Protein AF-A0A9D2CE30-F1 (afdb_monomer)

Organism: NCBI:txid2838622

Foldseek 3Di:
DDDDDDPDDDDDDDDPVVVVVLVVVCVVLVHDSVVSCVCV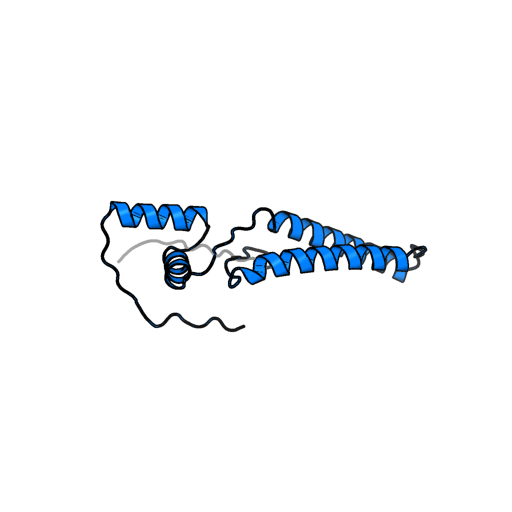VVVFARDRDPCVVVVVVVVVVVVVVVVVVVVCVVVVNDPDDPVVVVVVVVVVVVVVVVVVVVVVVVRDDDDDPPPDDDDDPDDDDDDDDDDDDDDDD

Mean predicted aligned error: 14.06 Å

InterPro domains:
  IPR053842 Mobilization protein NikA-like [PF21983] (4-72)

Sequence (137 aa):
MQREKKTEIITLRVTPQTKERIRAKAQELSLTVTDYLCLCGLGKKIVRVEGLDKVLSELKAQGRNLNQLTTLANMGKVTVVYGDRLAEGYAQVNEQLRQLLREVSNGAPARAQRSGSCGERRRPGMSELSADKAGSE

Structure (mmCIF, N/CA/C/O backbone):
data_AF-A0A9D2CE30-F1
#
_entry.id   AF-A0A9D2CE30-F1
#
loop_
_atom_site.group_PDB
_atom_site.id
_atom_site.type_symbol
_atom_site.label_atom_id
_atom_site.label_alt_id
_atom_site.label_comp_id
_atom_site.label_asym_id
_atom_site.label_entity_id
_atom_site.label_seq_id
_atom_site.pdbx_PDB_ins_code
_atom_site.Cartn_x
_atom_site.Cartn_y
_atom_site.Cartn_z
_atom_site.occupancy
_atom_site.B_iso_or_equiv
_atom_site.auth_seq_id
_atom_site.auth_comp_id
_atom_site.auth_asym_id
_atom_site.auth_atom_id
_atom_site.pdbx_PDB_model_num
ATOM 1 N N . MET A 1 1 ? 0.769 16.974 4.231 1.00 39.47 1 MET A N 1
ATOM 2 C CA . MET A 1 1 ? -0.483 17.221 4.981 1.00 39.47 1 MET A CA 1
ATOM 3 C C . MET A 1 1 ? -0.170 17.243 6.468 1.00 39.47 1 MET A C 1
ATOM 5 O O . MET A 1 1 ? 0.326 16.241 6.984 1.00 39.47 1 MET A O 1
ATOM 9 N N . GLN A 1 2 ? -0.385 18.383 7.128 1.00 44.09 2 GLN A N 1
ATOM 10 C CA . GLN A 1 2 ? -0.224 18.512 8.580 1.00 44.09 2 GLN A CA 1
ATOM 11 C C . GLN A 1 2 ? -1.175 17.552 9.307 1.00 44.09 2 GLN A C 1
ATOM 13 O O . GLN A 1 2 ? -2.243 17.204 8.807 1.00 44.09 2 GLN A O 1
ATOM 18 N N . ARG A 1 3 ? -0.733 17.034 10.453 1.00 57.81 3 ARG A N 1
ATOM 19 C CA . ARG A 1 3 ? -1.493 16.076 11.257 1.00 57.81 3 ARG A CA 1
ATOM 20 C C . ARG A 1 3 ? -2.389 16.885 12.190 1.00 57.81 3 ARG A C 1
ATOM 22 O O . ARG A 1 3 ? -1.872 17.515 13.107 1.00 57.81 3 ARG A O 1
ATOM 29 N N . GLU A 1 4 ? -3.695 16.887 11.939 1.00 77.75 4 GLU A N 1
ATOM 30 C CA . GLU A 1 4 ? -4.659 17.476 12.871 1.00 77.75 4 GLU A CA 1
ATOM 31 C C . GLU A 1 4 ? -4.511 16.813 14.244 1.00 77.75 4 GLU A C 1
ATOM 33 O O . GLU A 1 4 ? -4.398 15.585 14.359 1.00 77.75 4 GLU A O 1
ATOM 38 N N . LYS A 1 5 ? -4.434 17.639 15.289 1.00 82.31 5 LYS A N 1
ATOM 39 C CA . LYS A 1 5 ? -4.354 17.159 16.667 1.00 82.31 5 LYS A CA 1
ATOM 40 C C . LYS A 1 5 ? -5.758 16.749 17.109 1.00 82.31 5 LYS A C 1
ATOM 42 O O . LYS A 1 5 ? -6.696 17.520 16.958 1.00 82.31 5 LYS A O 1
ATOM 47 N N . LYS A 1 6 ? -5.892 15.545 17.668 1.00 83.44 6 LYS A N 1
ATOM 48 C CA . LYS A 1 6 ? -7.138 15.091 18.301 1.00 83.44 6 LYS A CA 1
ATOM 49 C C . LYS A 1 6 ? -7.283 15.835 19.640 1.00 83.44 6 LYS A C 1
ATOM 51 O O . LYS A 1 6 ? -6.518 15.537 20.554 1.00 83.44 6 LYS A O 1
ATOM 56 N N . THR A 1 7 ? -8.177 16.822 19.722 1.00 90.56 7 THR A N 1
ATOM 57 C CA . THR A 1 7 ? -8.406 17.647 20.930 1.00 90.56 7 THR A CA 1
ATOM 5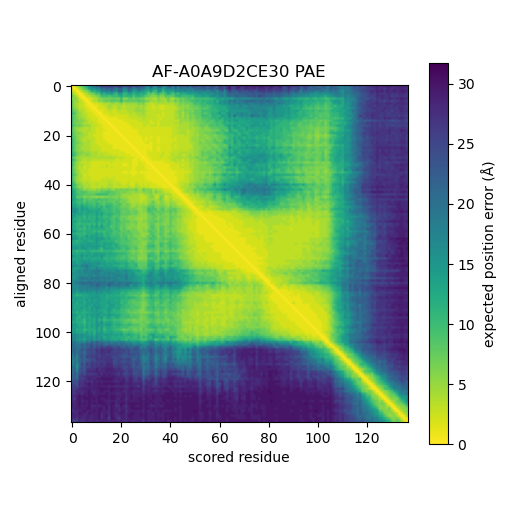8 C C . THR A 1 7 ? -9.561 17.139 21.788 1.00 90.56 7 THR A C 1
ATOM 60 O O . THR A 1 7 ? -9.488 17.217 23.009 1.00 90.56 7 THR A O 1
ATOM 63 N N . GLU A 1 8 ? -10.587 16.561 21.160 1.00 92.00 8 GLU A N 1
ATOM 64 C CA . GLU A 1 8 ? -11.812 16.130 21.838 1.00 92.00 8 GLU A CA 1
ATOM 65 C C . GLU A 1 8 ? -11.734 14.686 22.353 1.00 92.00 8 GLU A C 1
ATOM 67 O O . GLU A 1 8 ? -11.198 13.794 21.685 1.00 92.00 8 GLU A O 1
ATOM 72 N N . ILE A 1 9 ? -12.316 14.443 23.532 1.00 91.25 9 ILE A N 1
ATOM 73 C CA . ILE A 1 9 ? -12.362 13.128 24.185 1.00 91.25 9 ILE A CA 1
ATOM 74 C C . ILE A 1 9 ? -13.804 12.619 24.216 1.00 91.25 9 ILE A C 1
ATOM 76 O O . ILE A 1 9 ? -14.707 13.302 24.690 1.00 91.25 9 ILE A O 1
ATOM 80 N N . ILE A 1 10 ? -14.003 11.375 23.775 1.00 90.19 10 ILE A N 1
ATOM 81 C CA . ILE A 1 10 ? -15.277 10.657 23.895 1.00 90.19 10 ILE A CA 1
ATOM 82 C C . ILE A 1 10 ? -15.098 9.517 24.902 1.00 90.19 10 ILE A C 1
ATOM 84 O O . ILE A 1 10 ? -14.323 8.588 24.666 1.00 90.19 10 ILE A O 1
ATOM 88 N N . THR A 1 11 ? -15.827 9.575 26.017 1.00 93.31 11 THR A N 1
ATOM 89 C CA . THR A 1 11 ? -15.790 8.551 27.074 1.00 93.31 11 THR A CA 1
ATOM 90 C C . THR A 1 11 ? -16.935 7.558 26.895 1.00 93.31 11 THR A C 1
ATOM 92 O O . THR A 1 11 ? -18.093 7.950 26.791 1.00 93.31 11 THR A O 1
ATOM 95 N N . LEU A 1 12 ? -16.626 6.259 26.905 1.00 92.75 12 LEU A N 1
ATOM 96 C CA . LEU A 1 12 ? -17.595 5.173 26.727 1.00 92.75 12 LEU A CA 1
ATOM 97 C C . LEU A 1 12 ? -17.507 4.183 27.897 1.00 92.75 12 LEU A C 1
ATOM 99 O O . LEU A 1 12 ? -16.416 3.729 28.247 1.00 92.75 12 LEU A O 1
ATOM 103 N N . ARG A 1 13 ? -18.654 3.800 28.469 1.00 95.06 13 ARG A N 1
ATOM 104 C CA . ARG A 1 13 ? -18.753 2.686 29.427 1.00 95.06 13 ARG A CA 1
ATOM 105 C C . ARG A 1 13 ? -19.170 1.414 28.696 1.00 95.06 13 ARG A C 1
ATOM 107 O O . ARG A 1 13 ? -20.171 1.405 27.989 1.00 95.06 13 ARG A O 1
ATOM 114 N N . VAL A 1 14 ? -18.405 0.343 28.879 1.00 95.88 14 VAL A N 1
ATOM 115 C CA . VAL A 1 14 ? -18.655 -0.974 28.278 1.00 95.88 14 VAL A CA 1
ATOM 116 C C . VAL A 1 14 ? -18.373 -2.075 29.286 1.00 95.88 14 VAL A C 1
ATOM 118 O O . VAL A 1 14 ? -17.588 -1.892 30.217 1.00 95.88 14 VAL A O 1
ATOM 121 N N . THR A 1 15 ? -18.976 -3.240 29.073 1.00 97.81 15 THR A N 1
ATOM 122 C CA . THR A 1 15 ? -18.634 -4.446 29.830 1.00 97.81 15 THR A CA 1
ATOM 123 C C . THR A 1 15 ? -17.215 -4.929 29.480 1.00 97.81 15 THR A C 1
ATOM 125 O O . THR A 1 15 ? -16.722 -4.646 28.378 1.00 97.81 15 THR A O 1
ATOM 128 N N . PRO A 1 16 ? -16.547 -5.698 30.365 1.00 97.31 16 PRO A N 1
ATOM 129 C CA . PRO A 1 16 ? -15.226 -6.267 30.082 1.00 97.31 16 PRO A CA 1
ATOM 130 C C . PRO A 1 16 ? -15.201 -7.111 28.801 1.00 97.31 16 PRO A C 1
ATOM 132 O O . PRO A 1 16 ? -14.298 -6.967 27.980 1.00 97.31 16 PRO A O 1
ATOM 135 N N . GLN A 1 17 ? -16.241 -7.920 28.578 1.00 97.31 17 GLN A N 1
ATOM 136 C CA . GLN A 1 17 ? -16.373 -8.756 27.384 1.00 97.31 17 GLN A CA 1
ATOM 137 C C . GLN A 1 17 ? -16.435 -7.916 26.098 1.00 97.31 17 GLN A C 1
ATOM 139 O O . GLN A 1 17 ? -15.765 -8.223 25.114 1.00 97.31 17 GLN A O 1
ATOM 144 N N . THR A 1 18 ? -17.204 -6.826 26.099 1.00 95.75 18 THR A N 1
ATOM 145 C CA . THR A 1 18 ? -17.300 -5.923 24.944 1.00 95.75 18 THR A CA 1
ATOM 146 C C . THR A 1 18 ? -15.980 -5.203 24.688 1.00 95.75 18 THR A C 1
ATOM 148 O O . THR A 1 18 ? -15.563 -5.085 23.535 1.00 95.75 18 THR A O 1
ATOM 151 N N . LYS A 1 19 ? -15.283 -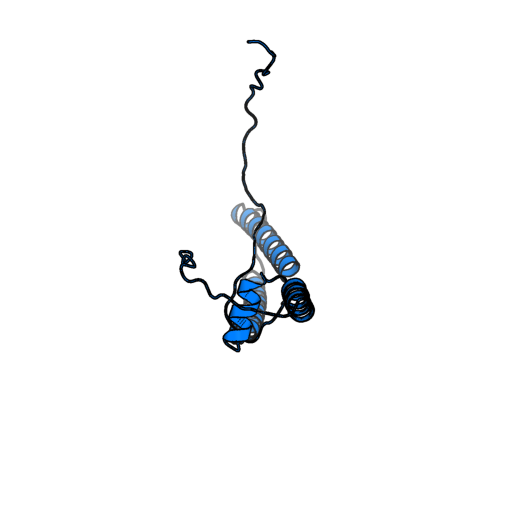4.775 25.748 1.00 95.94 19 LYS A N 1
ATOM 152 C CA . LYS A 1 19 ? -13.953 -4.161 25.639 1.00 95.94 19 LYS A CA 1
ATOM 153 C C . LYS A 1 19 ? -12.958 -5.094 24.948 1.00 95.94 19 LYS A C 1
ATOM 155 O O . LYS A 1 19 ? -12.230 -4.651 24.061 1.00 95.94 19 LYS A O 1
ATOM 160 N N . GLU A 1 20 ? -12.957 -6.371 25.316 1.00 96.56 20 GLU A N 1
ATOM 161 C CA . GLU A 1 20 ? -12.047 -7.358 24.734 1.00 96.56 20 GLU A CA 1
ATOM 162 C C . GLU A 1 20 ? -12.379 -7.646 23.266 1.00 96.56 20 GLU A C 1
ATOM 164 O O . GLU A 1 20 ? -11.494 -7.642 22.413 1.00 96.56 20 GLU A O 1
ATOM 169 N N . ARG A 1 21 ? -13.670 -7.754 22.930 1.00 96.44 21 ARG A N 1
ATOM 170 C CA . ARG A 1 21 ? -14.115 -7.893 21.533 1.00 96.44 21 ARG A CA 1
ATOM 171 C C . ARG A 1 21 ? -13.679 -6.718 20.658 1.00 96.44 21 ARG A C 1
ATOM 173 O O . ARG A 1 21 ? -13.278 -6.929 19.517 1.00 96.44 21 ARG A O 1
ATOM 180 N N . ILE A 1 22 ? -13.755 -5.487 21.169 1.00 94.75 22 ILE A N 1
ATOM 181 C CA . ILE A 1 22 ? -13.306 -4.292 20.439 1.00 94.75 22 ILE A CA 1
ATOM 182 C C . ILE A 1 22 ? -11.791 -4.342 20.207 1.00 94.75 22 ILE A C 1
ATOM 184 O O . ILE A 1 22 ? -11.339 -4.049 19.102 1.00 94.75 22 ILE A O 1
ATOM 188 N N . ARG A 1 23 ? -11.007 -4.735 21.220 1.00 94.88 23 ARG A N 1
ATOM 189 C CA . ARG A 1 23 ? -9.548 -4.879 21.087 1.00 94.88 23 ARG A CA 1
ATOM 190 C C . ARG A 1 23 ? -9.165 -5.928 20.055 1.00 94.88 23 ARG A C 1
ATOM 192 O O . ARG A 1 23 ? -8.351 -5.623 19.190 1.00 94.88 23 ARG A O 1
ATOM 199 N N . ALA A 1 24 ? -9.778 -7.109 20.116 1.00 95.50 24 ALA A N 1
ATOM 200 C CA . ALA A 1 24 ? -9.506 -8.193 19.178 1.00 95.50 24 ALA A CA 1
ATOM 201 C C . ALA A 1 24 ? -9.768 -7.758 17.726 1.00 95.50 24 ALA A C 1
ATOM 203 O O . ALA A 1 24 ? -8.898 -7.907 16.872 1.00 95.50 24 ALA A O 1
ATOM 204 N N . LYS A 1 25 ? -10.914 -7.111 17.462 1.00 92.38 25 LYS A N 1
ATOM 205 C CA . LYS A 1 25 ? -11.247 -6.587 16.125 1.00 92.38 25 LYS A CA 1
ATOM 206 C C . LYS A 1 25 ? -10.307 -5.476 15.659 1.00 92.38 25 LYS A C 1
ATOM 208 O O . LYS A 1 25 ? -9.929 -5.432 14.493 1.00 92.38 25 LYS A O 1
ATOM 213 N N . ALA A 1 26 ? -9.918 -4.572 16.557 1.00 91.94 26 ALA A N 1
ATOM 214 C CA . ALA A 1 26 ? -8.955 -3.528 16.225 1.00 91.94 26 ALA A CA 1
ATOM 215 C C . ALA A 1 26 ? -7.585 -4.131 15.863 1.00 91.94 26 ALA A C 1
ATOM 217 O O . ALA A 1 26 ? -6.974 -3.716 14.879 1.00 91.94 26 ALA A O 1
ATOM 218 N N . GLN A 1 27 ? -7.136 -5.147 16.608 1.00 91.38 27 GLN A N 1
ATOM 219 C CA . GLN A 1 27 ? -5.875 -5.847 16.366 1.00 91.38 27 GLN A CA 1
ATOM 220 C C . GLN A 1 27 ? -5.883 -6.626 15.045 1.00 91.38 27 GLN A C 1
ATOM 222 O O . GLN A 1 27 ? -4.925 -6.526 14.281 1.00 91.38 27 GLN A O 1
ATOM 227 N N . GLU A 1 28 ? -6.974 -7.331 14.737 1.00 88.56 28 GLU A N 1
ATOM 228 C CA . GLU A 1 28 ? -7.170 -8.025 13.457 1.00 88.56 28 GLU A CA 1
ATOM 229 C C . GLU A 1 28 ? -7.040 -7.071 12.259 1.00 88.56 28 GLU A C 1
ATOM 231 O O . GLU A 1 28 ? -6.511 -7.433 11.212 1.00 88.56 28 GLU A O 1
ATOM 236 N N . LEU A 1 29 ? -7.452 -5.815 12.418 1.00 87.62 29 LEU A N 1
ATOM 237 C CA . LEU A 1 29 ? -7.376 -4.794 11.373 1.00 87.62 29 LEU A CA 1
ATOM 238 C C . LEU A 1 29 ? -6.101 -3.940 11.452 1.00 87.62 29 LEU A C 1
ATOM 240 O O . LEU A 1 29 ? -5.936 -3.021 10.654 1.00 87.62 29 LEU A O 1
ATOM 244 N N . SER A 1 30 ? -5.188 -4.233 12.389 1.00 86.56 30 SER A N 1
ATOM 245 C CA . SER A 1 30 ? -3.983 -3.430 12.665 1.00 86.56 30 SER A CA 1
ATOM 246 C C . SER A 1 30 ? -4.280 -1.946 12.953 1.00 86.56 30 SER A C 1
ATOM 248 O O . SER A 1 30 ? -3.481 -1.059 12.643 1.00 86.56 30 SER A O 1
ATOM 250 N N . LEU A 1 31 ? -5.435 -1.667 13.562 1.00 88.00 31 LEU A N 1
ATOM 251 C CA . LEU A 1 31 ? -5.886 -0.333 13.951 1.00 88.00 31 LEU A CA 1
ATOM 252 C C . LEU A 1 31 ? -5.733 -0.119 15.457 1.00 88.00 31 LEU A C 1
ATOM 254 O O . LEU A 1 31 ? -5.780 -1.053 16.258 1.00 88.00 31 LEU A O 1
ATOM 258 N N . THR A 1 32 ? -5.606 1.142 15.871 1.00 90.25 32 THR A N 1
ATOM 259 C CA . THR A 1 32 ? -5.800 1.472 17.287 1.00 90.25 32 THR A CA 1
ATOM 260 C C . THR A 1 32 ? -7.277 1.319 17.646 1.00 90.25 32 THR A C 1
ATOM 262 O O . THR A 1 32 ? -8.150 1.508 16.800 1.00 90.25 32 THR A O 1
ATOM 265 N N . VAL A 1 33 ? -7.580 1.024 18.913 1.00 91.38 33 VAL A N 1
ATOM 266 C CA . VAL A 1 33 ? -8.972 0.937 19.394 1.00 91.38 33 VAL A CA 1
ATOM 267 C C . VAL A 1 33 ? -9.750 2.218 19.078 1.00 91.38 33 VAL A C 1
ATOM 269 O O . VAL A 1 33 ? -10.896 2.149 18.644 1.00 91.38 33 VAL A O 1
ATOM 272 N N . THR A 1 34 ? -9.118 3.384 19.237 1.00 90.81 34 THR A N 1
ATOM 273 C CA . THR A 1 34 ? -9.716 4.679 18.898 1.00 90.81 34 THR A CA 1
ATOM 274 C C . THR A 1 34 ? -10.031 4.784 17.411 1.00 90.81 34 THR A C 1
ATOM 276 O O . THR A 1 34 ? -11.146 5.150 17.060 1.00 90.81 34 THR A O 1
ATOM 279 N N . ASP A 1 35 ? -9.083 4.451 16.532 1.00 88.50 35 ASP A N 1
ATOM 280 C CA . ASP A 1 35 ? -9.302 4.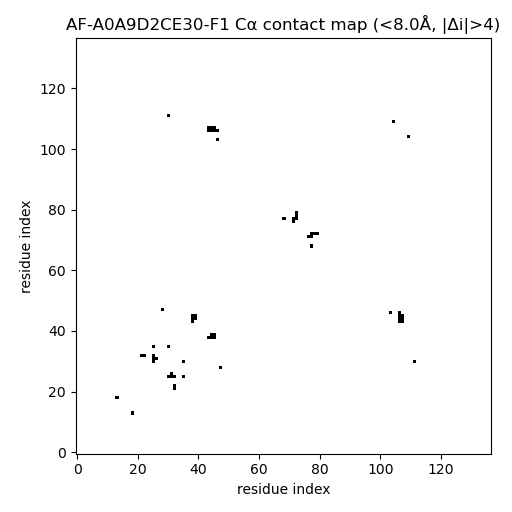566 15.086 1.00 88.50 35 ASP A CA 1
ATOM 281 C C . ASP A 1 35 ? -10.366 3.571 14.605 1.00 88.50 35 ASP A C 1
ATOM 283 O O . ASP A 1 35 ? -11.239 3.946 13.828 1.00 88.50 35 ASP A O 1
ATOM 287 N N . TYR A 1 36 ? -10.358 2.341 15.128 1.00 91.50 36 TYR A N 1
ATOM 288 C CA . TYR A 1 36 ? -11.398 1.348 14.863 1.00 91.50 36 TYR A CA 1
ATOM 289 C C . TYR A 1 36 ? -12.788 1.865 15.268 1.00 91.50 36 TYR A C 1
ATOM 291 O O . TYR A 1 36 ? -13.710 1.847 14.456 1.00 91.50 36 TYR A O 1
ATOM 299 N N . LEU A 1 37 ? -12.938 2.398 16.487 1.00 92.12 37 LEU A N 1
ATOM 300 C CA . LEU A 1 37 ? -14.214 2.941 16.960 1.00 92.12 37 LEU A CA 1
ATOM 301 C C . LEU A 1 37 ? -14.672 4.161 16.156 1.00 92.12 37 LEU A C 1
ATOM 303 O O . LEU A 1 37 ? -15.855 4.258 15.842 1.00 92.12 37 LEU A O 1
ATOM 307 N N . CYS A 1 38 ? -13.764 5.066 15.784 1.00 89.75 38 CYS A N 1
ATOM 308 C CA . CYS A 1 38 ? -14.099 6.209 14.937 1.00 89.75 38 CYS A CA 1
ATOM 309 C C . CYS A 1 38 ? -14.556 5.768 13.539 1.00 89.75 38 CYS A C 1
ATOM 311 O O . CYS A 1 38 ? -15.539 6.293 13.027 1.00 89.75 38 CYS A O 1
ATOM 313 N N . LEU A 1 39 ? -13.873 4.803 12.915 1.00 89.06 39 LEU A N 1
ATOM 314 C CA . LEU A 1 39 ? -14.252 4.296 11.593 1.00 89.06 39 LEU A CA 1
ATOM 315 C C . LEU A 1 39 ? -15.602 3.573 11.638 1.00 89.06 39 LEU A C 1
ATOM 317 O O . LEU A 1 39 ? -16.476 3.875 10.826 1.00 89.06 39 LEU A O 1
ATOM 321 N N . CYS A 1 40 ? -15.801 2.687 12.619 1.00 88.69 40 CYS A N 1
ATOM 322 C CA . CYS A 1 40 ? -17.071 1.991 12.813 1.00 88.69 40 CYS A CA 1
ATOM 323 C C . CYS A 1 40 ? -18.217 2.952 13.150 1.00 88.69 40 CYS A C 1
ATOM 325 O O . CYS A 1 40 ? -19.296 2.827 12.581 1.00 88.69 40 CYS A O 1
ATOM 327 N N . GLY A 1 41 ? -17.988 3.925 14.038 1.00 88.62 41 GLY A N 1
ATOM 328 C CA . GLY A 1 41 ? -18.994 4.913 14.437 1.00 88.62 41 GLY A CA 1
ATOM 329 C C . GLY A 1 41 ? -19.422 5.841 13.298 1.00 88.62 41 GLY A C 1
ATOM 330 O O . GLY A 1 41 ? -20.551 6.313 13.288 1.00 88.62 41 GLY A O 1
ATOM 331 N N . LEU A 1 42 ? -18.549 6.055 12.309 1.00 89.44 42 LEU A N 1
ATOM 332 C CA . LEU A 1 42 ? -18.847 6.818 11.094 1.00 89.44 42 LEU A CA 1
ATOM 333 C C . LEU A 1 42 ? -19.401 5.949 9.950 1.00 89.44 42 LEU A C 1
ATOM 335 O O . LEU A 1 42 ? -19.526 6.441 8.831 1.00 89.44 42 LEU A O 1
ATOM 339 N N . GLY A 1 43 ? -19.672 4.658 10.186 1.00 82.94 43 GLY A N 1
ATOM 340 C CA . GLY A 1 43 ? -20.166 3.736 9.156 1.00 82.94 43 GLY A CA 1
ATOM 341 C C . GLY A 1 43 ? -19.188 3.517 7.997 1.00 82.94 43 GLY A C 1
ATOM 342 O O . GLY A 1 43 ? -19.593 3.118 6.907 1.00 82.94 43 GLY A O 1
ATOM 343 N N . LYS A 1 44 ? -17.896 3.800 8.199 1.00 82.50 44 LYS A N 1
ATOM 344 C CA . LYS A 1 44 ? -16.883 3.663 7.150 1.00 82.50 44 LYS A CA 1
ATOM 345 C C . LYS A 1 44 ? -16.566 2.188 6.934 1.00 82.50 44 LYS A C 1
ATOM 347 O O . LYS A 1 44 ? -16.315 1.453 7.889 1.00 82.50 44 LYS A O 1
ATOM 352 N N . LYS A 1 45 ? -16.529 1.764 5.668 1.00 78.31 45 LYS A N 1
ATOM 353 C CA . LYS A 1 45 ? -16.021 0.439 5.295 1.00 78.31 45 LYS A CA 1
ATOM 354 C C . LYS A 1 45 ? -14.549 0.362 5.712 1.00 78.31 45 LYS A C 1
ATOM 356 O O . LYS A 1 45 ? -13.785 1.272 5.422 1.00 78.31 45 LYS A O 1
ATOM 361 N N . ILE A 1 46 ? -14.154 -0.689 6.426 1.00 81.12 46 ILE A N 1
ATOM 362 C CA . ILE A 1 46 ? -12.747 -0.914 6.781 1.00 81.12 46 ILE A CA 1
ATOM 363 C C . ILE A 1 46 ? -12.232 -2.028 5.880 1.00 81.12 46 ILE A C 1
ATOM 365 O O . ILE A 1 46 ? -12.699 -3.161 5.970 1.00 81.12 46 ILE A O 1
ATOM 369 N N . VAL A 1 47 ? -11.298 -1.696 4.990 1.00 77.69 47 VAL A N 1
ATOM 370 C CA . VAL A 1 47 ? -10.682 -2.650 4.063 1.00 77.69 47 VAL A CA 1
ATOM 371 C C . VAL A 1 47 ? -9.220 -2.829 4.454 1.00 77.69 47 VAL A C 1
ATOM 373 O O . VAL A 1 47 ? -8.447 -1.871 4.435 1.00 77.69 47 VAL A O 1
ATOM 376 N N . ARG A 1 48 ? -8.838 -4.058 4.813 1.00 76.00 48 ARG A N 1
ATOM 377 C CA . ARG A 1 48 ? -7.438 -4.431 5.032 1.00 76.00 48 ARG A CA 1
ATOM 378 C C . ARG A 1 48 ? -6.870 -4.971 3.724 1.00 76.00 48 ARG A C 1
ATOM 380 O O . ARG A 1 48 ? -7.399 -5.930 3.174 1.00 76.00 48 ARG A O 1
ATOM 387 N N . VAL A 1 49 ? -5.792 -4.355 3.249 1.00 77.81 49 VAL A N 1
ATOM 388 C CA . VAL A 1 49 ? -5.042 -4.822 2.078 1.00 77.81 49 VAL A CA 1
ATOM 389 C C . VAL A 1 49 ? -3.737 -5.434 2.569 1.00 77.81 49 VAL A C 1
ATOM 391 O O . VAL A 1 49 ? -2.892 -4.734 3.127 1.00 77.81 49 VAL A O 1
ATOM 394 N N . GLU A 1 50 ? -3.587 -6.741 2.395 1.00 80.12 50 GLU A N 1
ATOM 395 C CA . GLU A 1 50 ? -2.357 -7.465 2.721 1.00 80.12 50 GLU A CA 1
ATOM 396 C C . GLU A 1 50 ? -1.414 -7.521 1.513 1.00 80.12 50 GLU A C 1
ATOM 398 O O . GLU A 1 50 ? -1.855 -7.481 0.367 1.00 80.12 50 GLU A O 1
ATOM 403 N N . GLY A 1 51 ? -0.102 -7.603 1.756 1.00 81.81 51 GLY A N 1
ATOM 404 C CA . GLY A 1 51 ? 0.900 -7.789 0.697 1.00 81.81 51 GLY A CA 1
ATOM 405 C C . GLY A 1 51 ? 1.297 -6.527 -0.079 1.00 81.81 51 GLY A C 1
ATOM 406 O O . GLY A 1 51 ? 2.121 -6.610 -0.991 1.00 81.81 51 GLY A O 1
ATOM 407 N N . LEU A 1 52 ? 0.766 -5.348 0.273 1.00 83.50 52 LEU A N 1
ATOM 408 C CA . LEU A 1 52 ? 1.141 -4.077 -0.365 1.00 83.50 52 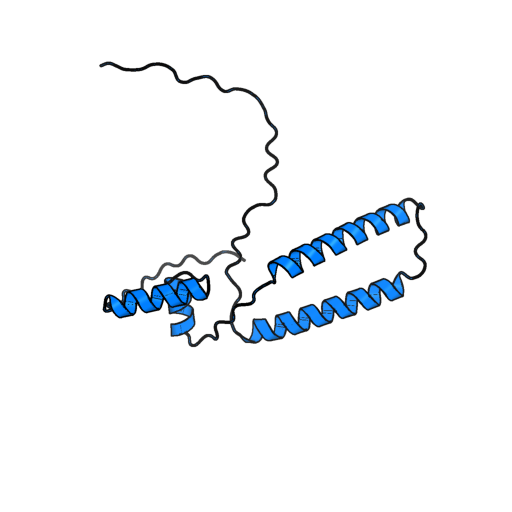LEU A CA 1
ATOM 409 C C . LEU A 1 52 ? 2.624 -3.721 -0.148 1.00 83.50 52 LEU A C 1
ATOM 411 O O . LEU A 1 52 ? 3.249 -3.074 -0.985 1.00 83.50 52 LEU A O 1
ATOM 415 N N . ASP A 1 53 ? 3.194 -4.161 0.967 1.00 83.12 53 ASP A N 1
ATOM 416 C CA . ASP A 1 53 ? 4.618 -4.076 1.279 1.00 83.12 53 ASP A CA 1
ATOM 417 C C . ASP A 1 53 ? 5.482 -4.811 0.244 1.00 83.12 53 ASP A C 1
ATOM 419 O O . ASP A 1 53 ? 6.475 -4.249 -0.226 1.00 83.12 53 ASP A O 1
ATOM 423 N N . LYS A 1 54 ? 5.062 -6.011 -0.179 1.00 88.56 54 LYS A N 1
ATOM 424 C CA . LYS A 1 54 ? 5.743 -6.793 -1.223 1.00 88.56 54 LYS A CA 1
ATOM 425 C C . LYS A 1 54 ? 5.652 -6.108 -2.585 1.00 88.56 54 LYS A C 1
ATOM 427 O O . LYS A 1 54 ? 6.648 -5.991 -3.296 1.00 88.56 54 LYS A O 1
ATOM 432 N N . VAL A 1 55 ? 4.476 -5.580 -2.927 1.00 87.44 55 VAL A N 1
ATOM 433 C CA . VAL A 1 55 ? 4.290 -4.799 -4.162 1.00 87.44 55 VAL A CA 1
ATOM 434 C C . VAL A 1 55 ? 5.204 -3.568 -4.158 1.00 87.44 55 VAL A C 1
ATOM 436 O O . VAL A 1 55 ? 5.884 -3.289 -5.144 1.00 87.44 55 VAL A O 1
ATOM 439 N N . LEU A 1 56 ? 5.296 -2.858 -3.030 1.00 87.19 56 LEU A N 1
ATOM 440 C CA . LEU A 1 56 ? 6.184 -1.706 -2.885 1.00 87.19 56 LEU A CA 1
ATOM 441 C C . LE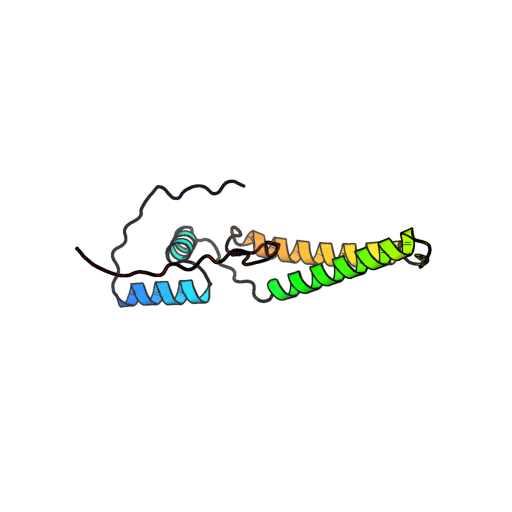U A 1 56 ? 7.667 -2.089 -3.009 1.00 87.19 56 LEU A C 1
ATOM 443 O O . LEU A 1 56 ? 8.440 -1.324 -3.592 1.00 87.19 56 LEU A O 1
ATOM 447 N N . SER A 1 57 ? 8.094 -3.233 -2.461 1.00 91.44 57 SER A N 1
ATOM 448 C CA . SER A 1 57 ? 9.483 -3.683 -2.603 1.00 91.44 57 SER A CA 1
ATOM 449 C C . SER A 1 57 ? 9.842 -4.008 -4.051 1.00 91.44 57 SER A C 1
ATOM 451 O O . SER A 1 57 ? 10.913 -3.590 -4.500 1.00 91.44 57 SER A O 1
ATOM 453 N N . GLU A 1 58 ? 8.937 -4.656 -4.789 1.00 92.19 58 GLU A N 1
ATOM 454 C CA . GLU A 1 58 ? 9.123 -4.960 -6.212 1.00 92.19 58 GLU A CA 1
ATOM 455 C C . GLU A 1 58 ? 9.165 -3.687 -7.062 1.00 92.19 58 GLU A C 1
ATOM 457 O O . GLU A 1 58 ? 10.095 -3.498 -7.845 1.00 92.19 58 GLU A O 1
ATOM 462 N N . LEU A 1 59 ? 8.247 -2.738 -6.839 1.00 90.56 59 LEU A N 1
ATOM 463 C CA . LE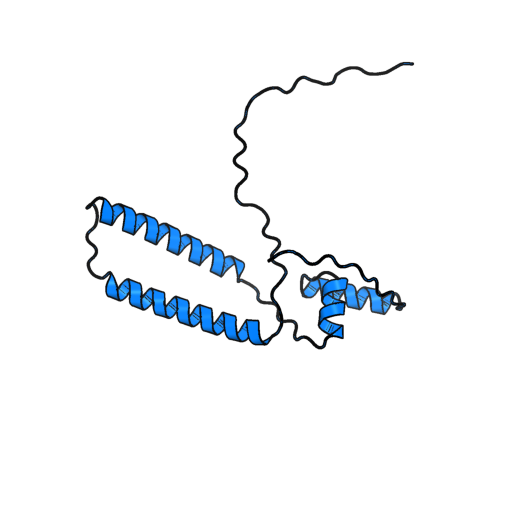U A 1 59 ? 8.260 -1.446 -7.540 1.00 90.56 59 LEU A CA 1
ATOM 464 C C . LEU A 1 59 ? 9.570 -0.678 -7.308 1.00 90.56 59 LEU A C 1
ATOM 466 O O . LEU A 1 59 ? 10.139 -0.093 -8.231 1.00 90.56 59 LEU A O 1
ATOM 470 N N . LYS A 1 60 ? 10.103 -0.708 -6.079 1.00 91.06 60 LYS A N 1
ATOM 471 C CA . LYS A 1 60 ? 11.416 -0.118 -5.780 1.00 91.06 60 LYS A CA 1
ATOM 472 C C . LYS A 1 60 ? 12.551 -0.847 -6.501 1.00 91.06 60 LYS A C 1
ATOM 474 O O . LYS A 1 60 ? 13.507 -0.195 -6.915 1.00 91.06 60 LYS A O 1
ATOM 479 N N . ALA A 1 61 ? 12.486 -2.173 -6.621 1.00 95.06 61 ALA A N 1
ATOM 480 C CA . ALA A 1 61 ? 13.483 -2.956 -7.347 1.00 95.06 61 ALA A CA 1
ATOM 481 C C . ALA A 1 61 ? 13.466 -2.634 -8.846 1.00 95.06 61 ALA A C 1
ATOM 483 O O . ALA A 1 61 ? 14.515 -2.323 -9.408 1.00 95.06 61 ALA A O 1
ATOM 484 N N . GLN A 1 62 ? 12.282 -2.585 -9.455 1.00 92.44 62 GLN A N 1
ATOM 485 C CA . GLN A 1 62 ? 12.097 -2.173 -10.847 1.00 92.44 62 GLN A CA 1
ATOM 486 C C . GLN A 1 62 ? 12.647 -0.763 -11.096 1.00 92.44 62 GLN A C 1
ATOM 488 O O . GLN A 1 62 ? 13.427 -0.567 -12.026 1.00 92.44 62 GLN A O 1
ATOM 493 N N . GLY A 1 63 ? 12.341 0.202 -10.221 1.00 93.25 63 GLY A N 1
ATOM 494 C CA . GLY A 1 63 ? 12.873 1.565 -10.325 1.00 93.25 63 GLY A CA 1
ATOM 495 C C . GLY A 1 63 ? 14.404 1.634 -10.244 1.00 93.25 63 GLY A C 1
ATOM 496 O O . GLY A 1 63 ? 15.029 2.377 -11.001 1.00 93.25 63 GLY A O 1
ATOM 497 N N . ARG A 1 64 ? 15.033 0.826 -9.377 1.00 97.00 64 ARG A N 1
ATOM 498 C CA . ARG A 1 64 ? 16.503 0.721 -9.317 1.00 97.00 64 ARG A CA 1
ATOM 499 C C . ARG A 1 64 ? 17.081 0.159 -10.614 1.00 97.00 64 ARG A C 1
ATOM 501 O O . ARG A 1 64 ? 18.050 0.720 -11.119 1.00 97.00 64 ARG A O 1
ATOM 508 N N . ASN A 1 65 ? 16.480 -0.898 -11.154 1.00 93.38 65 ASN A N 1
ATOM 509 C CA . ASN A 1 65 ? 16.928 -1.524 -12.399 1.00 93.38 65 ASN A CA 1
ATOM 510 C C . ASN A 1 65 ? 16.804 -0.554 -13.582 1.00 93.38 65 ASN A C 1
ATOM 512 O O . ASN A 1 65 ? 17.752 -0.396 -14.346 1.00 93.38 65 ASN A O 1
ATOM 516 N N . LEU A 1 66 ? 15.679 0.162 -13.688 1.00 91.19 66 LEU A N 1
ATOM 517 C CA . LEU A 1 66 ? 15.487 1.201 -14.702 1.00 91.19 66 LEU A CA 1
ATOM 518 C C . LEU A 1 66 ? 16.537 2.305 -14.573 1.00 91.19 66 LEU A C 1
ATOM 520 O O . LEU A 1 66 ? 17.164 2.663 -15.563 1.00 91.19 66 LEU A O 1
ATOM 524 N N . ASN A 1 67 ? 16.806 2.793 -13.359 1.00 93.75 67 ASN A N 1
ATOM 525 C CA . ASN A 1 67 ? 17.828 3.817 -13.150 1.00 93.75 67 ASN A CA 1
ATOM 526 C C . ASN A 1 67 ? 19.230 3.342 -13.577 1.00 93.75 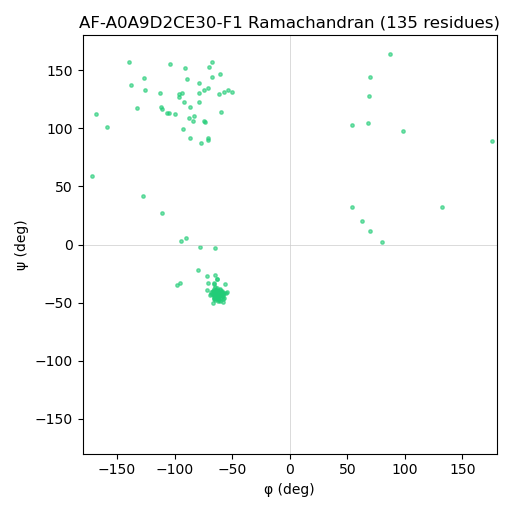67 ASN A C 1
ATOM 528 O O . ASN A 1 67 ? 19.995 4.111 -14.161 1.00 93.75 67 ASN A O 1
ATOM 532 N N . GLN A 1 68 ? 19.568 2.073 -13.325 1.00 93.56 68 GLN A N 1
ATOM 533 C CA . GLN A 1 68 ? 20.831 1.485 -13.779 1.00 93.56 68 GLN A CA 1
ATOM 534 C C . GLN A 1 68 ? 20.904 1.419 -15.307 1.00 93.56 68 GLN A C 1
ATOM 536 O O . GLN A 1 68 ? 21.898 1.859 -15.881 1.00 93.56 68 GLN A O 1
ATOM 541 N N . LEU A 1 69 ? 19.848 0.935 -15.967 1.00 91.81 69 LEU A N 1
ATOM 542 C CA . LEU A 1 69 ? 19.779 0.865 -17.428 1.00 91.81 69 LEU A CA 1
ATOM 543 C C . LEU A 1 69 ? 19.875 2.252 -18.070 1.00 91.81 69 LEU A C 1
ATOM 545 O O . LEU A 1 69 ? 20.677 2.437 -18.981 1.00 91.81 69 LEU A O 1
ATOM 549 N N . THR A 1 70 ? 19.143 3.241 -17.554 1.00 91.56 70 THR A N 1
ATOM 550 C CA . THR A 1 70 ? 19.230 4.636 -18.010 1.00 91.56 70 THR A CA 1
ATOM 551 C C . THR A 1 70 ? 20.642 5.188 -17.845 1.00 91.56 70 THR A C 1
ATOM 553 O O . THR A 1 70 ? 21.161 5.844 -18.744 1.00 91.56 70 THR A O 1
ATOM 556 N N . THR A 1 71 ? 21.305 4.888 -16.726 1.00 95.44 71 THR A N 1
ATOM 557 C CA . THR A 1 71 ? 22.696 5.308 -16.506 1.00 95.44 71 THR A CA 1
ATOM 558 C C . THR A 1 71 ? 23.631 4.687 -17.544 1.00 95.44 71 THR A C 1
ATOM 560 O O . THR A 1 71 ? 24.433 5.395 -18.148 1.00 95.44 71 THR A O 1
ATOM 563 N N . LEU A 1 72 ? 23.516 3.379 -17.793 1.00 94.25 72 LEU A N 1
ATOM 564 C CA . LEU A 1 72 ? 24.331 2.680 -18.790 1.00 94.25 72 LEU A CA 1
ATOM 565 C C . LEU A 1 72 ? 24.080 3.196 -20.211 1.00 94.25 72 LEU A C 1
ATOM 567 O O . LEU A 1 72 ? 25.034 3.352 -20.972 1.00 94.25 72 LEU A O 1
ATOM 571 N N . ALA A 1 73 ? 22.827 3.500 -20.548 1.00 92.25 73 ALA A N 1
ATOM 572 C CA . ALA A 1 73 ? 22.460 4.088 -21.830 1.00 92.25 73 ALA A CA 1
ATOM 573 C C . ALA A 1 73 ? 23.047 5.496 -22.006 1.00 92.25 73 ALA A C 1
ATOM 575 O O . ALA A 1 73 ? 23.675 5.773 -23.023 1.00 92.25 73 ALA A O 1
ATOM 576 N N . ASN A 1 74 ? 22.944 6.353 -20.985 1.00 93.25 74 ASN A N 1
ATOM 577 C CA . ASN A 1 74 ? 23.525 7.701 -21.002 1.00 93.25 74 ASN A CA 1
ATOM 578 C C . ASN A 1 74 ? 25.057 7.685 -21.097 1.00 93.25 74 ASN A C 1
ATOM 580 O O . ASN A 1 74 ? 25.656 8.596 -21.658 1.00 93.25 74 ASN A O 1
ATOM 584 N N . MET A 1 75 ? 25.699 6.641 -20.568 1.00 95.19 75 MET A N 1
ATOM 585 C CA . MET A 1 75 ? 27.138 6.411 -20.723 1.00 95.19 75 MET A CA 1
ATOM 586 C C . MET A 1 75 ? 27.520 5.828 -22.095 1.00 95.19 75 MET A C 1
ATOM 588 O O . MET A 1 75 ? 28.699 5.573 -22.325 1.00 95.19 75 MET A O 1
ATOM 592 N N . GLY A 1 76 ? 26.555 5.542 -22.975 1.00 92.75 76 GLY A N 1
ATOM 593 C CA . GLY A 1 76 ? 26.786 4.887 -24.265 1.00 92.75 76 GLY A CA 1
ATOM 594 C C . GLY A 1 76 ? 27.183 3.409 -24.162 1.00 92.75 76 GLY A C 1
ATOM 595 O O . GLY A 1 76 ? 27.614 2.825 -25.150 1.00 92.75 76 GLY A O 1
ATOM 596 N N . LYS A 1 77 ? 27.052 2.786 -22.982 1.00 93.31 77 LYS A N 1
ATOM 597 C CA . LYS A 1 77 ? 27.407 1.371 -22.752 1.00 93.31 77 LYS A CA 1
ATOM 598 C C . LYS A 1 77 ? 26.333 0.400 -23.235 1.00 93.31 77 LYS A C 1
ATOM 600 O O . LYS A 1 77 ? 26.620 -0.776 -23.429 1.00 93.31 77 LYS A O 1
ATOM 605 N N . VAL A 1 78 ? 25.096 0.874 -23.370 1.00 89.81 78 VAL A N 1
ATOM 606 C CA . VAL A 1 78 ? 23.943 0.092 -23.827 1.00 89.81 78 VAL A CA 1
ATOM 607 C C . VAL A 1 78 ? 23.125 0.943 -24.790 1.00 89.81 78 VAL A C 1
ATOM 609 O O . VAL A 1 78 ? 22.873 2.115 -24.525 1.00 89.81 78 VAL A O 1
ATOM 612 N N . THR A 1 79 ? 22.676 0.352 -25.893 1.00 89.12 79 THR A N 1
ATOM 613 C CA . THR A 1 79 ? 21.760 0.999 -26.838 1.00 89.12 79 THR A CA 1
ATOM 614 C C . THR A 1 79 ? 20.321 0.635 -26.492 1.00 89.12 79 THR A C 1
ATOM 616 O O . THR A 1 79 ? 19.989 -0.538 -26.321 1.00 89.12 79 THR A O 1
ATOM 619 N N . VAL A 1 80 ? 19.447 1.636 -26.395 1.00 85.44 80 VAL A N 1
ATOM 620 C CA . VAL A 1 80 ? 18.015 1.416 -26.164 1.00 85.44 80 VAL A CA 1
ATOM 621 C C . VAL A 1 80 ? 17.343 1.119 -27.504 1.00 85.44 80 VAL A C 1
ATOM 623 O O . VAL A 1 80 ? 17.245 1.998 -28.349 1.00 85.44 80 VAL A O 1
ATOM 626 N N . VAL A 1 81 ? 16.896 -0.125 -27.700 1.00 86.25 81 VAL A N 1
ATOM 627 C CA . VAL A 1 81 ? 16.284 -0.580 -28.967 1.00 86.25 81 VAL A CA 1
ATOM 628 C C . VAL A 1 81 ? 14.751 -0.552 -28.914 1.00 86.25 81 VAL A C 1
ATOM 630 O O . VAL A 1 81 ? 14.103 -0.238 -29.903 1.00 86.25 81 VAL A O 1
ATOM 633 N N . TYR A 1 82 ? 14.160 -0.843 -27.749 1.00 86.25 82 TYR A N 1
ATOM 634 C CA . TYR A 1 82 ? 12.705 -0.970 -27.562 1.00 86.25 82 TYR A CA 1
ATOM 635 C C . TYR A 1 82 ? 12.182 -0.092 -26.415 1.00 86.25 82 TYR A C 1
ATOM 637 O O . TYR A 1 82 ? 11.366 -0.535 -25.604 1.00 86.25 82 TYR A O 1
ATOM 645 N N . GLY A 1 83 ? 12.684 1.143 -26.318 1.00 84.69 83 GLY A N 1
ATOM 646 C CA . GLY A 1 83 ? 12.325 2.081 -25.247 1.00 84.69 83 GLY A CA 1
ATOM 647 C C . GLY A 1 83 ? 10.824 2.367 -25.185 1.00 84.69 83 GLY A C 1
ATOM 648 O O . GLY A 1 83 ? 10.238 2.308 -24.106 1.00 84.69 83 GLY A O 1
ATOM 649 N N . ASP A 1 84 ? 10.194 2.565 -26.342 1.00 89.50 84 ASP A N 1
ATOM 650 C CA . ASP A 1 84 ? 8.760 2.862 -26.434 1.00 89.50 84 ASP A CA 1
ATOM 651 C C . ASP A 1 84 ? 7.909 1.691 -25.934 1.00 89.50 84 ASP A C 1
ATOM 653 O O . ASP A 1 84 ? 7.034 1.866 -25.089 1.00 89.50 84 ASP A O 1
ATOM 657 N N . ARG A 1 85 ? 8.246 0.460 -26.341 1.00 90.69 85 ARG A N 1
ATOM 658 C CA . ARG A 1 85 ? 7.551 -0.753 -25.880 1.00 90.69 85 ARG A CA 1
ATOM 659 C C . ARG A 1 85 ? 7.695 -0.964 -24.369 1.00 90.69 85 ARG A C 1
ATOM 661 O O . ARG A 1 85 ? 6.761 -1.422 -23.713 1.00 90.69 85 ARG A O 1
ATOM 668 N N . LEU A 1 86 ? 8.863 -0.642 -23.806 1.00 88.31 86 LEU A N 1
ATOM 669 C CA . LEU A 1 86 ? 9.084 -0.682 -22.359 1.00 88.31 86 LEU A CA 1
ATOM 670 C C . LEU A 1 86 ? 8.228 0.372 -21.641 1.00 88.31 86 LEU A C 1
ATOM 672 O O . LEU A 1 86 ? 7.615 0.062 -20.619 1.00 88.31 86 LEU A O 1
ATOM 676 N N . ALA A 1 87 ? 8.164 1.592 -22.179 1.00 89.19 87 ALA A N 1
ATOM 677 C CA . ALA A 1 87 ? 7.352 2.672 -21.630 1.00 89.19 87 ALA A CA 1
ATOM 678 C C . ALA A 1 87 ? 5.853 2.331 -21.661 1.00 89.19 87 ALA A C 1
ATOM 680 O O . ALA A 1 87 ? 5.169 2.517 -20.655 1.00 89.19 87 ALA A O 1
ATOM 681 N N . GLU A 1 88 ? 5.359 1.760 -22.761 1.00 92.56 88 GLU A N 1
ATOM 682 C CA . GLU A 1 88 ? 3.980 1.276 -22.896 1.00 92.56 88 GLU A CA 1
ATOM 683 C C . GLU A 1 88 ? 3.654 0.176 -21.881 1.00 92.56 88 GLU A C 1
ATOM 685 O O . GLU A 1 88 ? 2.652 0.265 -21.168 1.00 92.56 88 GLU A O 1
ATOM 690 N N . GLY A 1 89 ? 4.520 -0.835 -21.753 1.00 90.69 89 GLY A N 1
ATOM 691 C CA . GLY A 1 89 ? 4.337 -1.900 -20.764 1.00 90.69 89 GLY A CA 1
ATOM 692 C C . GLY A 1 89 ? 4.298 -1.358 -19.332 1.00 90.69 89 GLY A C 1
ATOM 693 O O . GLY A 1 89 ? 3.448 -1.746 -18.531 1.00 90.69 89 GLY A O 1
ATOM 694 N N . TYR A 1 90 ? 5.164 -0.393 -19.011 1.00 90.38 90 TYR A N 1
ATOM 695 C CA . TYR A 1 90 ? 5.181 0.240 -17.692 1.00 90.38 90 TYR A CA 1
ATOM 696 C C . TYR A 1 90 ? 3.960 1.145 -17.457 1.00 90.38 90 TYR A C 1
ATOM 698 O O . TYR A 1 90 ? 3.456 1.240 -16.335 1.00 90.38 90 TYR A O 1
ATOM 706 N N . ALA A 1 91 ? 3.439 1.793 -18.502 1.00 91.44 91 ALA A N 1
ATOM 707 C CA . ALA A 1 91 ? 2.198 2.558 -18.431 1.00 91.44 91 ALA A CA 1
ATOM 708 C C . ALA A 1 91 ? 0.996 1.654 -18.110 1.00 91.44 91 ALA A C 1
ATOM 710 O O . ALA A 1 91 ? 0.185 2.011 -17.257 1.00 91.44 91 ALA A O 1
ATOM 711 N N . GLN A 1 92 ? 0.924 0.460 -18.707 1.00 93.50 92 GLN A N 1
ATOM 712 C CA . GLN A 1 92 ? -0.128 -0.524 -18.420 1.00 93.50 92 GLN A CA 1
ATOM 713 C C . GLN A 1 92 ? -0.092 -1.001 -16.963 1.00 93.50 92 GLN A C 1
ATOM 715 O O . GLN A 1 92 ? -1.124 -0.995 -16.291 1.00 93.50 92 GLN A O 1
ATOM 720 N N . VAL A 1 93 ? 1.094 -1.337 -16.441 1.00 89.56 93 VAL A N 1
ATOM 721 C CA . VAL A 1 93 ? 1.267 -1.722 -15.026 1.00 89.56 93 VAL A CA 1
ATOM 722 C C . VAL A 1 93 ? 0.832 -0.588 -14.091 1.00 89.56 93 VAL A C 1
ATOM 724 O O . VAL A 1 93 ? 0.135 -0.820 -13.102 1.00 89.56 93 VAL A O 1
ATOM 727 N N . ASN A 1 94 ? 1.194 0.657 -14.413 1.00 88.19 94 ASN A N 1
ATOM 728 C CA . ASN A 1 94 ? 0.776 1.817 -13.626 1.00 88.19 94 ASN A CA 1
ATOM 729 C C . ASN A 1 94 ? -0.738 2.045 -13.668 1.00 88.19 94 ASN A C 1
ATOM 731 O O . ASN A 1 94 ? -1.315 2.439 -12.654 1.00 88.19 94 ASN A O 1
ATOM 735 N N . GLU A 1 95 ? -1.392 1.804 -14.803 1.00 91.94 95 GLU A N 1
ATOM 736 C CA . GLU A 1 95 ? -2.845 1.934 -14.907 1.00 91.94 95 GLU A CA 1
ATOM 737 C C . GLU A 1 95 ? -3.566 0.851 -14.096 1.00 91.94 95 GLU A C 1
ATOM 739 O O . GLU A 1 95 ? -4.481 1.170 -13.336 1.00 91.94 95 GLU A O 1
ATOM 744 N N . GLN A 1 96 ? -3.097 -0.399 -14.148 1.00 88.94 96 GLN A N 1
ATOM 745 C CA . GLN A 1 96 ? -3.610 -1.480 -13.298 1.00 88.94 96 GLN A CA 1
ATOM 746 C C . GLN A 1 96 ? -3.459 -1.145 -11.808 1.00 88.94 96 GLN A C 1
ATOM 748 O O . GLN A 1 96 ? -4.406 -1.284 -11.031 1.00 88.94 96 GLN A O 1
ATOM 753 N N . LEU A 1 97 ? -2.302 -0.612 -11.401 1.00 86.50 97 LEU A N 1
ATOM 754 C CA . LEU A 1 97 ? -2.085 -0.175 -10.022 1.00 86.50 97 LEU A CA 1
ATOM 755 C C . LEU A 1 97 ? -3.037 0.969 -9.629 1.00 86.50 97 LEU A C 1
ATOM 757 O O . LEU A 1 97 ? -3.581 0.970 -8.525 1.00 86.50 97 LEU A O 1
ATOM 761 N N . ARG A 1 98 ? -3.291 1.929 -10.529 1.00 85.62 98 ARG A N 1
ATOM 762 C CA . ARG A 1 98 ? -4.262 3.019 -10.309 1.00 85.62 98 ARG A CA 1
ATOM 763 C C . ARG A 1 98 ? -5.699 2.517 -10.199 1.00 85.62 98 ARG A C 1
ATOM 765 O O . ARG A 1 98 ? -6.487 3.121 -9.473 1.00 85.62 98 ARG A O 1
ATOM 772 N N . GLN A 1 99 ? -6.068 1.468 -10.927 1.00 86.69 99 GLN A N 1
ATOM 773 C CA . GLN A 1 99 ? -7.390 0.846 -10.824 1.00 86.69 99 GLN A CA 1
ATOM 774 C C . GLN A 1 99 ? -7.571 0.184 -9.454 1.00 86.69 99 GLN A C 1
ATOM 776 O O . GLN A 1 99 ? -8.500 0.548 -8.734 1.00 86.69 99 GLN A O 1
ATOM 781 N N . LEU A 1 100 ? -6.607 -0.636 -9.024 1.00 82.62 100 LEU A N 1
ATOM 782 C CA . LEU A 1 100 ? -6.607 -1.240 -7.685 1.00 82.62 100 LEU A CA 1
ATOM 783 C C . LEU A 1 100 ? -6.663 -0.177 -6.573 1.00 82.62 100 LEU A C 1
ATOM 785 O O . LEU A 1 100 ? -7.419 -0.300 -5.611 1.00 82.62 100 LEU A O 1
ATOM 789 N N . LEU A 1 101 ? -5.911 0.919 -6.713 1.00 79.12 101 LEU A N 1
ATOM 790 C CA . LEU A 1 101 ? -5.937 2.021 -5.745 1.00 79.12 101 LEU A CA 1
ATOM 791 C C . LEU A 1 101 ? -7.285 2.757 -5.695 1.00 79.12 101 LEU A C 1
ATOM 793 O O . LEU A 1 101 ? -7.671 3.232 -4.623 1.00 79.12 101 LEU A O 1
ATOM 797 N N . ARG A 1 102 ? -8.003 2.863 -6.822 1.00 80.19 102 ARG A N 1
ATOM 798 C CA . ARG A 1 102 ? -9.355 3.446 -6.875 1.00 80.19 102 ARG A CA 1
ATOM 799 C C . ARG A 1 102 ? -10.374 2.551 -6.178 1.00 80.19 102 ARG A C 1
ATOM 801 O O . ARG A 1 102 ? -11.163 3.053 -5.381 1.00 80.19 102 ARG A O 1
ATOM 808 N N . GLU A 1 103 ? -10.312 1.243 -6.405 1.00 74.25 103 GLU A N 1
ATOM 809 C CA . GLU A 1 103 ? -11.173 0.266 -5.725 1.00 74.25 103 GLU A CA 1
ATOM 810 C C . GLU A 1 103 ? -10.996 0.308 -4.203 1.00 74.25 103 GLU A C 1
ATOM 812 O O . GLU A 1 103 ? -11.977 0.297 -3.458 1.00 74.25 103 GLU A O 1
ATOM 817 N N . VAL A 1 104 ? -9.751 0.447 -3.737 1.00 70.62 104 VAL A N 1
ATOM 818 C CA . VAL A 1 104 ? -9.441 0.594 -2.308 1.00 70.62 104 VAL A CA 1
ATOM 819 C C . VAL A 1 104 ? -9.863 1.974 -1.773 1.00 70.62 104 VAL A C 1
ATOM 821 O O . VAL A 1 104 ? -10.397 2.061 -0.668 1.00 70.62 104 VAL A O 1
ATOM 824 N N . SER A 1 105 ? -9.686 3.057 -2.544 1.00 63.81 105 SER A N 1
ATOM 825 C CA . SER A 1 105 ? -10.027 4.430 -2.112 1.00 63.81 105 SER A CA 1
ATOM 826 C C . SER A 1 105 ? -11.527 4.709 -2.030 1.00 63.81 105 SER A C 1
ATOM 828 O O . SER A 1 105 ? -11.949 5.510 -1.195 1.00 63.81 105 SER A O 1
ATOM 830 N N . ASN A 1 106 ? -12.349 4.013 -2.818 1.00 58.44 106 ASN A N 1
ATOM 831 C CA . ASN A 1 106 ? -13.810 4.075 -2.705 1.00 58.44 106 ASN A CA 1
ATOM 832 C C . ASN A 1 106 ? -14.327 3.501 -1.360 1.00 58.44 106 ASN A C 1
ATOM 834 O O . ASN A 1 106 ? -15.522 3.561 -1.078 1.00 58.44 106 ASN A O 1
ATOM 838 N N . GLY A 1 107 ? -13.435 2.970 -0.509 1.00 46.12 107 GLY A N 1
ATOM 839 C CA . GLY A 1 107 ? -13.708 2.388 0.804 1.00 46.12 107 GLY A CA 1
ATOM 840 C C . GLY A 1 107 ? -13.196 3.161 2.031 1.00 46.12 107 GLY A C 1
ATOM 841 O O . GLY A 1 107 ? -13.014 2.519 3.051 1.00 46.12 107 GLY A O 1
ATOM 842 N N . ALA A 1 108 ? -13.030 4.494 1.998 1.00 44.25 108 ALA A N 1
ATOM 843 C CA . ALA A 1 108 ? -12.651 5.359 3.147 1.00 44.25 108 ALA A CA 1
ATOM 844 C C . ALA A 1 108 ? -11.124 5.524 3.418 1.00 44.25 108 ALA A C 1
ATOM 846 O O . ALA A 1 108 ? -10.302 4.834 2.819 1.00 44.25 108 ALA A O 1
ATOM 847 N N . PRO A 1 109 ? -10.700 6.532 4.226 1.00 45.41 109 PRO A N 1
ATOM 848 C CA . PRO A 1 109 ? -9.433 7.223 4.015 1.00 45.41 109 PRO A CA 1
ATOM 849 C C . PRO A 1 109 ? -8.225 6.442 4.529 1.00 45.41 109 PRO A C 1
ATOM 851 O O . PRO A 1 109 ? -8.205 5.903 5.635 1.00 45.41 109 PRO A O 1
ATOM 854 N N . ALA A 1 110 ? -7.170 6.484 3.723 1.00 48.12 110 ALA A N 1
ATOM 855 C CA . ALA A 1 110 ? -5.861 5.940 4.018 1.00 48.12 110 ALA A CA 1
ATOM 856 C C . ALA A 1 110 ? -5.233 6.575 5.272 1.00 48.12 110 ALA A C 1
ATOM 858 O O . ALA A 1 110 ? -4.840 7.743 5.253 1.00 48.12 110 ALA A O 1
ATOM 859 N N . ARG A 1 111 ? -5.038 5.785 6.337 1.00 43.16 111 ARG A N 1
ATOM 860 C CA . ARG A 1 111 ? -3.862 5.911 7.217 1.00 43.16 111 ARG A CA 1
ATOM 861 C C . ARG A 1 111 ? -3.712 4.729 8.172 1.00 43.16 111 ARG A C 1
ATOM 863 O O . ARG A 1 111 ? -4.449 4.629 9.140 1.00 43.16 111 ARG A O 1
ATOM 870 N N . ALA A 1 112 ? -2.658 3.944 7.952 1.00 38.72 112 ALA A N 1
ATOM 871 C CA . ALA A 1 112 ? -1.778 3.404 8.994 1.00 38.72 112 ALA A CA 1
ATOM 872 C C . ALA A 1 112 ? -0.549 2.721 8.359 1.00 38.72 112 ALA A C 1
ATOM 874 O O . ALA A 1 112 ? -0.292 1.549 8.590 1.00 38.72 112 ALA A O 1
ATOM 8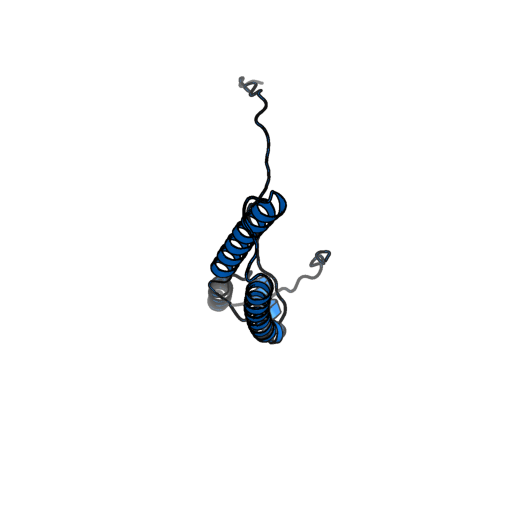75 N N . GLN A 1 113 ? 0.252 3.445 7.568 1.00 37.44 113 GLN A N 1
ATOM 876 C CA . GLN A 1 113 ? 1.649 3.038 7.384 1.00 37.44 113 GLN A CA 1
ATOM 877 C C . GLN A 1 113 ? 2.483 3.783 8.425 1.00 37.44 113 GLN A C 1
ATOM 879 O O . GLN A 1 113 ? 2.795 4.964 8.271 1.00 37.44 113 GLN A O 1
ATOM 884 N N . ARG A 1 114 ? 2.818 3.099 9.523 1.00 39.38 114 ARG A N 1
ATOM 885 C CA . ARG A 1 114 ? 4.025 3.431 10.281 1.00 39.38 114 ARG A CA 1
ATOM 886 C C . ARG A 1 114 ? 5.197 2.980 9.413 1.00 39.38 114 ARG A C 1
ATOM 888 O O . ARG A 1 114 ? 5.592 1.824 9.466 1.00 39.38 114 ARG A O 1
ATOM 895 N N . SER A 1 115 ? 5.720 3.876 8.583 1.00 37.31 115 SER A N 1
ATOM 896 C CA . SER A 1 115 ? 7.002 3.657 7.919 1.00 37.31 115 SER A CA 1
ATOM 897 C C . SER A 1 115 ? 8.108 3.763 8.971 1.00 37.31 115 SER A C 1
ATOM 899 O O . SER A 1 115 ? 8.603 4.851 9.265 1.00 37.31 115 SER A O 1
ATOM 901 N N . GLY A 1 116 ? 8.440 2.631 9.586 1.00 38.22 116 GLY A N 1
ATOM 902 C CA . GLY A 1 116 ? 9.721 2.440 10.247 1.00 38.22 116 GLY A CA 1
ATOM 903 C C . GLY A 1 116 ? 10.828 2.327 9.197 1.00 38.22 116 GLY A C 1
ATOM 904 O O . GLY A 1 116 ? 10.669 1.642 8.192 1.00 38.22 116 GLY A O 1
ATOM 905 N N . SER A 1 117 ? 11.917 3.047 9.461 1.00 44.66 117 SER A N 1
ATOM 906 C CA . SER A 1 117 ? 13.265 2.927 8.895 1.00 44.66 117 SER A CA 1
ATOM 907 C C . SER A 1 117 ? 13.437 2.967 7.371 1.00 44.66 117 SER A C 1
ATOM 909 O O . SER A 1 117 ? 13.347 1.954 6.683 1.00 44.66 117 SER A O 1
ATOM 911 N N . CYS A 1 118 ? 13.890 4.119 6.874 1.00 31.78 118 CYS A N 1
ATOM 912 C CA . CYS A 1 118 ? 14.977 4.153 5.894 1.00 31.78 118 CYS A CA 1
ATOM 913 C C . CYS A 1 118 ? 15.637 5.542 5.901 1.00 31.78 118 CYS A C 1
ATOM 915 O O . CYS A 1 118 ? 15.099 6.468 5.298 1.00 31.78 118 CYS A O 1
ATOM 917 N N . GLY A 1 119 ? 16.804 5.676 6.552 1.00 35.81 119 GLY A N 1
ATOM 918 C CA . GLY A 1 119 ? 17.769 6.722 6.189 1.00 35.81 119 GLY A CA 1
ATOM 919 C C . GLY A 1 119 ? 18.398 7.610 7.270 1.00 35.81 119 GLY A C 1
ATOM 920 O O . GLY A 1 119 ? 18.728 8.740 6.936 1.00 35.81 119 GLY A O 1
ATOM 921 N N . GLU A 1 120 ? 18.651 7.164 8.506 1.00 34.88 120 GLU A N 1
ATOM 922 C CA . GLU A 1 120 ? 19.661 7.846 9.341 1.00 34.88 120 GLU A CA 1
ATOM 923 C C . GLU A 1 120 ? 21.048 7.264 9.049 1.00 34.88 120 GLU A C 1
ATOM 925 O O . GLU A 1 120 ? 21.487 6.288 9.651 1.00 34.88 120 GLU A O 1
ATOM 930 N N . ARG A 1 121 ? 21.766 7.877 8.102 1.00 37.31 121 ARG A N 1
ATOM 931 C CA . ARG A 1 121 ? 23.227 7.751 8.039 1.00 37.31 121 ARG A CA 1
ATOM 932 C C . ARG A 1 121 ? 23.828 8.657 9.112 1.00 37.31 121 ARG A C 1
ATOM 934 O O . ARG A 1 121 ? 24.169 9.801 8.826 1.00 37.31 121 ARG A O 1
ATOM 941 N N . ARG A 1 122 ? 23.972 8.151 10.338 1.00 37.75 122 ARG A N 1
ATOM 942 C CA . ARG A 1 122 ? 24.912 8.729 11.309 1.00 37.75 122 ARG A CA 1
ATOM 943 C C . ARG A 1 122 ? 26.279 8.090 11.070 1.00 37.75 122 ARG A C 1
ATOM 945 O O . ARG A 1 122 ? 26.417 6.873 11.128 1.00 37.75 122 ARG A O 1
ATOM 952 N N . ARG A 1 123 ? 27.265 8.914 10.711 1.00 32.25 123 ARG A N 1
ATOM 953 C CA . ARG A 1 123 ? 28.679 8.514 10.650 1.00 32.25 123 ARG A CA 1
ATOM 954 C C . ARG A 1 123 ? 29.179 8.239 12.079 1.00 32.25 123 ARG A C 1
ATOM 956 O O . ARG A 1 123 ? 28.759 8.965 12.979 1.00 32.25 123 ARG A O 1
ATOM 963 N N . PRO A 1 124 ? 30.067 7.255 12.301 1.00 35.47 124 PRO A N 1
ATOM 964 C CA . PRO A 1 124 ? 30.661 7.026 13.610 1.00 35.47 124 PRO A CA 1
ATOM 965 C C . PRO A 1 124 ? 31.782 8.046 13.845 1.00 35.47 124 PRO A C 1
ATOM 967 O O . PRO A 1 124 ? 32.711 8.156 13.047 1.00 35.47 124 PRO A O 1
ATOM 970 N N . GLY A 1 125 ? 31.667 8.812 14.927 1.00 33.09 125 GLY A N 1
ATOM 971 C CA . GLY A 1 125 ? 32.708 9.693 15.449 1.00 33.09 125 GLY A CA 1
ATOM 972 C C . GLY A 1 125 ? 32.815 9.464 16.951 1.00 33.09 125 GLY A C 1
ATOM 973 O O . GLY A 1 125 ? 31.833 9.631 17.666 1.00 33.09 125 GLY A O 1
ATOM 974 N N . MET A 1 126 ? 33.985 8.999 17.375 1.00 32.19 126 MET A N 1
ATOM 975 C CA . MET A 1 126 ? 34.366 8.601 18.730 1.00 32.19 126 MET A CA 1
ATOM 976 C C . MET A 1 126 ? 34.110 9.677 19.792 1.00 32.19 126 MET A C 1
ATOM 978 O O . MET A 1 126 ? 34.581 10.799 19.625 1.00 32.19 126 MET A O 1
ATOM 982 N N . SER A 1 127 ? 33.495 9.278 20.911 1.00 34.75 127 SER A N 1
ATOM 983 C CA . SER A 1 127 ? 34.040 9.432 22.276 1.00 34.75 127 SER A CA 1
ATOM 984 C C . SER A 1 127 ? 33.019 8.951 23.320 1.00 34.75 127 SER A C 1
ATOM 986 O O . SER A 1 127 ? 32.202 9.712 23.831 1.00 34.75 127 SER A O 1
ATOM 988 N N . GLU A 1 128 ? 33.070 7.662 23.662 1.00 32.34 128 GLU A N 1
ATOM 989 C CA . GLU A 1 128 ? 32.583 7.208 24.967 1.00 32.34 128 GLU A CA 1
ATOM 990 C C . GLU A 1 128 ? 33.626 7.637 26.005 1.00 32.34 128 GLU A C 1
ATOM 992 O O . GLU A 1 128 ? 34.727 7.092 26.055 1.00 32.34 128 GLU A O 1
ATOM 997 N N . LEU A 1 129 ? 33.308 8.666 26.791 1.00 37.56 129 LEU A N 1
ATOM 998 C CA . LEU A 1 129 ? 33.972 8.915 28.064 1.00 37.56 129 LEU A CA 1
ATOM 999 C C . LEU A 1 129 ? 33.056 8.372 29.156 1.00 37.56 129 LEU A C 1
ATOM 1001 O O . LEU A 1 129 ? 31.941 8.852 29.358 1.00 37.56 129 LEU A O 1
ATOM 1005 N N . SER A 1 130 ? 33.550 7.314 29.787 1.00 36.41 130 SER A N 1
ATOM 1006 C CA . SER A 1 130 ? 32.945 6.542 30.859 1.00 36.41 130 SER A CA 1
ATOM 1007 C C . SER A 1 130 ? 32.435 7.418 32.003 1.00 36.41 130 SER A C 1
ATOM 1009 O O . SER A 1 130 ? 33.167 8.249 32.538 1.00 36.41 130 SER A O 1
ATOM 1011 N N . ALA A 1 131 ? 31.194 7.173 32.421 1.00 36.47 131 ALA A N 1
ATOM 1012 C CA . ALA A 1 131 ? 30.716 7.564 33.736 1.00 36.47 131 ALA A CA 1
ATOM 1013 C C . ALA A 1 131 ? 31.132 6.471 34.725 1.00 36.47 131 ALA A C 1
ATOM 1015 O O . ALA A 1 131 ? 30.555 5.387 34.723 1.00 36.47 131 ALA A O 1
ATOM 1016 N N . ASP A 1 132 ? 32.133 6.772 35.548 1.00 37.91 132 ASP A N 1
ATOM 1017 C CA . ASP A 1 132 ? 32.434 6.017 36.757 1.00 37.91 132 ASP A CA 1
ATOM 1018 C C . ASP A 1 132 ? 32.485 6.966 37.957 1.00 37.91 132 ASP A C 1
ATOM 1020 O O . ASP A 1 132 ? 33.016 8.075 37.864 1.00 37.91 132 ASP A O 1
ATOM 1024 N N . LYS A 1 133 ? 31.991 6.433 39.083 1.00 42.56 133 LYS A N 1
ATOM 1025 C CA . LYS A 1 133 ? 31.853 6.965 40.457 1.00 42.56 133 LYS A CA 1
ATOM 1026 C C . LYS A 1 133 ? 30.458 7.513 40.785 1.00 42.56 133 LYS A C 1
ATOM 1028 O O . LYS A 1 133 ? 30.066 8.568 40.311 1.00 42.56 133 LYS A O 1
ATOM 1033 N N . ALA A 1 134 ? 29.580 6.754 41.447 1.00 38.50 134 ALA A N 1
ATOM 1034 C CA . ALA A 1 134 ? 29.654 6.160 42.795 1.00 38.50 134 ALA A CA 1
ATOM 1035 C C . ALA A 1 134 ? 29.615 7.207 43.923 1.00 38.50 134 ALA A C 1
ATOM 1037 O O . ALA A 1 134 ? 30.626 7.841 44.187 1.00 38.50 134 ALA A O 1
ATOM 1038 N N . GLY A 1 135 ? 28.447 7.287 44.578 1.00 33.97 135 GLY A N 1
ATOM 1039 C CA . GLY A 1 135 ? 28.268 7.262 46.038 1.00 33.97 135 GLY A CA 1
ATOM 1040 C C . GLY A 1 135 ? 28.726 8.449 46.893 1.00 33.97 135 GLY A C 1
ATOM 1041 O O . GLY A 1 135 ? 29.822 8.966 46.712 1.00 33.97 135 GLY A O 1
ATOM 1042 N N . SER A 1 136 ? 27.918 8.704 47.937 1.00 37.91 136 SER A N 1
ATOM 1043 C CA . SER A 1 136 ? 28.161 9.506 49.163 1.00 37.91 136 SER A CA 1
ATOM 1044 C C . SER A 1 136 ? 28.293 11.026 48.954 1.00 37.91 136 SER A C 1
ATOM 1046 O O . SER A 1 136 ? 29.050 11.457 48.098 1.00 37.91 136 SER A O 1
ATOM 1048 N N . GLU A 1 137 ? 27.576 11.915 49.649 1.00 38.09 137 GLU A N 1
ATOM 1049 C CA . GLU A 1 137 ? 26.775 11.878 50.891 1.00 38.09 137 GLU A CA 1
ATOM 1050 C C . GLU A 1 137 ? 25.500 12.730 50.744 1.00 38.09 137 GLU A C 1
ATOM 1052 O O . GLU A 1 137 ? 25.504 13.664 49.907 1.00 38.09 137 GLU A O 1
#

pLDDT: mean 76.29, std 22.44, range [31.78, 97.81]

Radius of gyration: 25.0 Å; Cα contacts (8 Å, |Δi|>4): 31; chains: 1; bounding box: 54×27×80 Å

Secondary structure (DSSP, 8-state):
---------------HHHHHHHHHHHHHTT--HHHHHHHHHTT-------SHHHHHHHHHHHHHHHHHHHHHHHTTSS--SSHHHHHHHHHHHHHHHHHHHHHHHTTS---------S---PPP-------------

Solvent-accessible surface area (backbone atoms only — not comparable to full-atom values): 9056 Å² total; per-residue (Å²): 133,85,80,84,77,88,83,82,85,87,89,83,91,73,54,73,68,55,52,51,54,48,46,54,55,13,54,77,65,74,40,52,59,66,57,39,49,53,37,55,75,66,69,45,57,84,79,84,80,80,65,57,67,57,54,52,52,50,55,52,49,52,52,52,52,50,53,51,52,52,51,37,35,78,71,69,77,41,83,84,86,57,58,66,63,51,52,52,55,51,50,51,55,52,50,52,52,52,50,55,49,47,66,55,53,79,34,54,85,92,81,82,80,81,81,75,86,89,80,87,84,76,80,92,76,93,78,90,77,82,91,81,83,82,84,88,134